Protein AF-A0A1I0JUD6-F1 (afdb_monomer_lite)

Structure (mmCIF, N/CA/C/O backbone):
data_AF-A0A1I0JUD6-F1
#
_entry.id   AF-A0A1I0JUD6-F1
#
loop_
_atom_site.group_PDB
_atom_site.id
_atom_site.type_symbol
_atom_site.label_atom_id
_atom_site.label_alt_id
_atom_site.label_comp_id
_atom_site.label_asym_id
_atom_site.label_entity_id
_atom_site.label_seq_id
_atom_site.pdbx_PDB_ins_code
_atom_site.Cartn_x
_atom_site.Cartn_y
_atom_site.Cartn_z
_atom_site.occupancy
_atom_site.B_iso_or_equiv
_atom_site.auth_seq_id
_atom_site.auth_comp_id
_atom_site.auth_asym_id
_atom_site.auth_atom_id
_atom_site.pdbx_PDB_model_num
ATOM 1 N N . ASP A 1 1 ? -0.664 3.825 -7.963 1.00 83.50 1 ASP A N 1
ATOM 2 C CA . ASP A 1 1 ? 0.129 3.085 -6.961 1.00 83.50 1 ASP A CA 1
ATOM 3 C C . ASP A 1 1 ? 0.078 3.695 -5.573 1.00 83.50 1 ASP A C 1
ATOM 5 O O . ASP A 1 1 ? -0.614 3.123 -4.745 1.00 83.50 1 ASP A O 1
ATOM 9 N N . ALA A 1 2 ? 0.671 4.866 -5.311 1.00 85.81 2 ALA A N 1
ATOM 10 C CA . ALA A 1 2 ? 0.564 5.499 -3.985 1.00 85.81 2 ALA A CA 1
ATOM 11 C C . ALA A 1 2 ? -0.894 5.678 -3.515 1.00 85.81 2 ALA A C 1
ATOM 13 O O . ALA A 1 2 ? -1.232 5.316 -2.394 1.00 85.81 2 ALA A O 1
ATOM 14 N N . LYS A 1 3 ? -1.771 6.152 -4.415 1.00 85.88 3 LYS A N 1
ATOM 15 C CA . LYS A 1 3 ? -3.199 6.340 -4.129 1.00 85.88 3 LYS A CA 1
ATOM 16 C C . LYS A 1 3 ?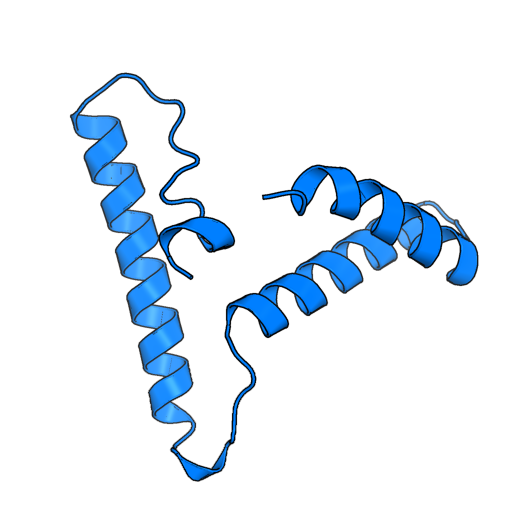 -3.903 5.044 -3.716 1.00 85.88 3 LYS A C 1
ATOM 18 O O . LYS A 1 3 ? -4.332 4.931 -2.582 1.00 85.88 3 LYS A O 1
ATOM 23 N N . GLN A 1 4 ? -3.965 4.090 -4.641 1.00 83.88 4 GLN A N 1
ATOM 24 C CA . GLN A 1 4 ? -4.835 2.912 -4.557 1.00 83.88 4 GLN A CA 1
ATOM 25 C C . GLN A 1 4 ? -4.212 1.715 -3.824 1.00 83.88 4 GLN A C 1
ATOM 27 O O . GLN A 1 4 ? -4.934 0.876 -3.312 1.00 83.88 4 GLN A O 1
ATOM 32 N N . VAL A 1 5 ? -2.880 1.593 -3.815 1.00 89.19 5 VAL A N 1
ATOM 33 C CA . VAL A 1 5 ? -2.187 0.405 -3.276 1.00 89.19 5 VAL A CA 1
ATOM 34 C C . VAL A 1 5 ? -1.589 0.685 -1.903 1.00 89.19 5 VAL A C 1
ATOM 36 O O . VAL A 1 5 ? -1.629 -0.171 -1.031 1.00 89.19 5 VAL A O 1
ATOM 39 N N . LEU A 1 6 ? -1.038 1.885 -1.697 1.00 92.19 6 LEU A N 1
ATOM 40 C CA . LEU A 1 6 ? -0.432 2.278 -0.418 1.00 92.19 6 LEU A CA 1
ATOM 41 C C . LEU A 1 6 ? -1.408 3.030 0.501 1.00 92.19 6 LEU A C 1
ATOM 43 O O . LEU A 1 6 ? -1.008 3.506 1.557 1.00 92.19 6 LEU A O 1
ATOM 47 N N . GLY A 1 7 ? -2.678 3.144 0.105 1.00 90.75 7 GLY A N 1
ATOM 48 C CA . GLY A 1 7 ? -3.741 3.665 0.958 1.00 90.75 7 GLY A CA 1
ATOM 49 C C . GLY A 1 7 ? -3.735 5.181 1.151 1.00 90.75 7 GLY A C 1
ATOM 50 O O . GLY A 1 7 ? -4.193 5.663 2.185 1.00 90.75 7 GLY A O 1
ATOM 51 N N . MET A 1 8 ? -3.248 5.972 0.187 1.00 93.94 8 MET A N 1
ATOM 52 C CA . MET A 1 8 ? -3.321 7.443 0.290 1.00 93.94 8 MET A CA 1
ATOM 53 C C . MET A 1 8 ? -4.768 7.952 0.395 1.00 93.94 8 MET A C 1
ATOM 55 O O . MET A 1 8 ? -5.002 9.018 0.957 1.00 93.94 8 MET A O 1
ATOM 59 N N . ASP A 1 9 ? -5.725 7.216 -0.173 1.00 92.19 9 ASP A N 1
ATOM 60 C CA . ASP A 1 9 ? -7.158 7.519 -0.119 1.00 92.19 9 ASP A CA 1
ATOM 61 C C . ASP A 1 9 ? -7.902 6.838 1.039 1.00 92.19 9 ASP A C 1
ATOM 63 O O . ASP A 1 9 ? -9.093 7.076 1.204 1.00 92.19 9 ASP A O 1
ATOM 67 N N . GLN A 1 10 ? -7.199 6.076 1.879 1.00 92.00 10 GLN A N 1
ATOM 68 C CA . GLN A 1 10 ? -7.757 5.348 3.026 1.00 92.00 10 GLN A CA 1
ATOM 69 C C . GLN A 1 10 ? -7.575 6.107 4.351 1.00 92.00 10 GLN A C 1
ATOM 71 O O . GLN A 1 10 ? -7.566 5.521 5.431 1.00 92.00 10 GLN A O 1
ATOM 76 N N . PHE A 1 11 ? -7.368 7.426 4.295 1.00 94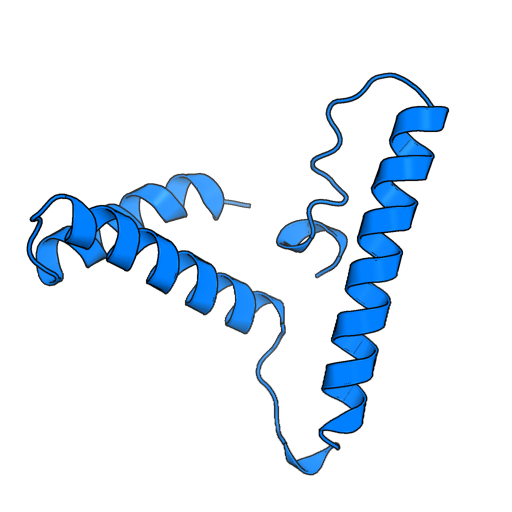.75 11 PHE A N 1
ATOM 77 C CA . PHE A 1 11 ? -7.290 8.233 5.507 1.00 94.75 11 PHE A CA 1
ATOM 78 C C . PHE A 1 11 ? -8.694 8.523 6.047 1.00 94.75 11 PHE A C 1
ATOM 80 O O . PHE A 1 11 ? -9.421 9.347 5.496 1.00 94.75 11 PHE A O 1
ATOM 87 N N . GLU A 1 12 ? -9.044 7.892 7.165 1.00 94.38 12 GLU A N 1
ATOM 88 C CA . GLU A 1 12 ? -10.345 8.068 7.831 1.00 94.38 12 GLU A CA 1
ATOM 89 C C . GLU A 1 12 ? -10.303 9.062 9.010 1.00 94.38 12 GLU A C 1
ATOM 91 O O . GLU A 1 12 ? -11.317 9.339 9.659 1.00 94.38 12 GLU A O 1
ATOM 96 N N . GLY A 1 13 ? -9.129 9.629 9.306 1.00 93.94 13 GLY A N 1
ATOM 97 C CA . GLY A 1 13 ? -8.982 10.651 10.339 1.00 93.94 13 GLY A CA 1
ATOM 98 C C . GLY A 1 13 ? -9.630 11.986 9.948 1.00 93.94 13 GLY A C 1
ATOM 99 O O . GLY A 1 13 ? -9.923 12.260 8.788 1.00 93.94 13 GLY A O 1
ATOM 100 N N . ARG A 1 14 ? -9.850 12.867 10.933 1.00 95.00 14 ARG A N 1
ATOM 101 C CA . ARG A 1 14 ? -10.504 14.181 10.725 1.00 95.00 14 ARG A CA 1
ATOM 102 C C . ARG A 1 14 ? -9.641 15.376 11.118 1.00 95.00 14 ARG A C 1
ATOM 104 O O . ARG A 1 14 ? -10.150 16.474 11.320 1.00 95.00 14 ARG A O 1
ATOM 111 N N . THR A 1 15 ? -8.337 15.169 11.263 1.00 97.69 15 THR A N 1
ATOM 112 C CA . THR A 1 15 ? -7.400 16.231 11.635 1.00 97.69 15 THR A CA 1
ATOM 113 C C . THR A 1 15 ? -6.426 16.497 10.503 1.00 97.69 15 THR A C 1
ATOM 115 O O . THR A 1 15 ? -5.916 15.576 9.864 1.00 97.69 15 THR A O 1
ATOM 118 N N . TRP A 1 16 ? -6.130 17.776 10.283 1.00 96.69 16 TRP A N 1
ATOM 119 C CA . TRP A 1 16 ? -5.140 18.196 9.296 1.00 96.69 16 TRP A CA 1
ATOM 120 C C . TRP A 1 16 ? -3.754 17.610 9.592 1.00 96.69 16 TRP A C 1
ATOM 122 O O . TRP A 1 16 ? -3.085 17.094 8.699 1.00 96.69 16 TRP A O 1
ATOM 132 N N . THR A 1 17 ? -3.339 17.619 10.861 1.00 98.06 17 THR A N 1
ATOM 133 C CA . THR A 1 17 ? -2.066 17.025 11.291 1.00 98.06 17 THR A CA 1
ATOM 134 C C . THR A 1 17 ? -2.027 15.519 11.037 1.00 98.06 17 THR A C 1
ATOM 136 O O . THR A 1 17 ? -1.028 15.018 10.527 1.00 98.06 17 THR A O 1
ATOM 139 N N . GLY A 1 18 ? -3.119 14.803 11.335 1.00 97.69 18 GLY A N 1
ATOM 140 C CA . GLY A 1 18 ? -3.220 13.369 11.065 1.00 97.69 18 GLY A CA 1
ATOM 141 C C . GLY A 1 18 ? -3.111 13.060 9.573 1.00 97.69 18 GLY A C 1
ATOM 142 O O . GLY A 1 18 ? -2.375 12.155 9.191 1.00 97.69 18 GLY A O 1
ATOM 143 N N . TRP A 1 19 ? -3.762 13.866 8.730 1.00 97.19 19 TRP A N 1
ATOM 144 C CA . TRP A 1 19 ? -3.691 13.715 7.277 1.00 97.19 19 TRP A CA 1
ATOM 145 C C . TRP A 1 19 ? -2.264 13.917 6.752 1.00 97.19 19 TRP A C 1
ATOM 147 O O . TRP A 1 19 ? -1.774 13.102 5.973 1.00 97.19 19 TRP A O 1
ATOM 157 N N . ASN A 1 20 ? -1.560 14.953 7.225 1.00 97.69 20 ASN A N 1
ATOM 158 C CA . ASN A 1 20 ? -0.170 15.198 6.825 1.00 97.69 20 ASN A CA 1
ATOM 159 C C . ASN A 1 20 ? 0.756 14.053 7.242 1.00 97.69 20 ASN A C 1
ATOM 161 O O . ASN A 1 20 ? 1.618 13.653 6.460 1.00 97.69 20 ASN A O 1
ATOM 165 N N . HIS A 1 21 ? 0.579 13.510 8.450 1.00 97.56 21 HIS A N 1
ATOM 166 C CA . HIS A 1 21 ? 1.364 12.366 8.906 1.00 97.56 21 HIS A CA 1
ATOM 167 C C . HIS A 1 21 ? 1.121 11.135 8.025 1.00 97.56 21 HIS A C 1
ATOM 169 O O . HIS A 1 21 ? 2.080 10.543 7.530 1.00 97.56 21 HIS A O 1
ATOM 175 N N . HIS A 1 22 ? -0.148 10.812 7.755 1.00 97.69 22 HIS A N 1
ATOM 176 C CA . HIS A 1 22 ? -0.537 9.705 6.880 1.00 97.69 22 HIS A CA 1
ATOM 177 C C . HIS A 1 22 ? 0.090 9.829 5.491 1.00 97.69 22 HIS A C 1
ATOM 179 O O . HIS A 1 22 ? 0.805 8.934 5.042 1.00 97.69 22 HIS A O 1
ATOM 185 N N . VAL A 1 23 ? -0.106 10.973 4.830 1.00 97.19 23 VAL A N 1
ATOM 186 C CA . VAL A 1 23 ? 0.434 11.212 3.485 1.00 97.19 23 VAL A CA 1
ATOM 187 C C . VAL A 1 23 ? 1.962 11.174 3.475 1.00 97.19 23 VAL A C 1
ATOM 189 O O . VAL A 1 23 ? 2.542 10.618 2.544 1.00 97.19 23 VAL A O 1
ATOM 192 N N . SER A 1 24 ? 2.628 11.699 4.506 1.00 97.88 24 SER A N 1
ATOM 193 C CA . SER A 1 24 ? 4.094 11.657 4.597 1.00 97.88 24 SER A CA 1
ATOM 194 C C . SER A 1 24 ? 4.621 10.223 4.648 1.00 97.88 24 SER A C 1
ATOM 196 O O . SER A 1 24 ? 5.555 9.890 3.920 1.00 97.88 24 SER A O 1
ATOM 198 N N . VAL A 1 25 ? 3.998 9.355 5.455 1.00 97.88 25 VAL A N 1
ATOM 199 C CA . VAL A 1 25 ? 4.371 7.934 5.536 1.00 97.88 25 VAL A CA 1
ATOM 200 C C . VAL A 1 25 ? 4.112 7.231 4.202 1.00 97.88 25 VAL A C 1
ATOM 202 O O . VAL A 1 25 ? 5.009 6.564 3.690 1.00 97.88 25 VAL A O 1
ATOM 205 N N . VAL A 1 26 ? 2.945 7.445 3.582 1.00 97.38 26 VAL A N 1
ATOM 206 C CA . VAL A 1 26 ? 2.610 6.861 2.270 1.00 97.38 26 VAL A CA 1
ATOM 207 C C . VAL A 1 26 ? 3.627 7.264 1.195 1.00 97.38 26 VAL A C 1
ATOM 209 O O . VAL A 1 26 ? 4.087 6.416 0.427 1.00 97.38 26 VAL A O 1
ATOM 212 N N . LEU A 1 27 ? 4.014 8.542 1.142 1.00 97.31 27 LEU A N 1
ATOM 213 C CA . LEU A 1 27 ? 5.000 9.035 0.178 1.00 97.31 27 LEU A CA 1
ATOM 214 C C . LEU A 1 27 ? 6.406 8.492 0.451 1.00 97.31 27 LEU A C 1
ATOM 216 O O . LEU A 1 27 ? 7.117 8.174 -0.501 1.00 97.31 27 LEU A O 1
ATOM 220 N N . MET A 1 28 ? 6.795 8.342 1.720 1.00 98.25 28 MET A N 1
ATOM 221 C CA . MET A 1 28 ? 8.071 7.731 2.101 1.00 98.25 28 MET A CA 1
ATOM 222 C C . MET A 1 28 ? 8.136 6.254 1.690 1.00 98.25 28 MET A C 1
ATOM 224 O O . MET A 1 28 ? 9.131 5.806 1.126 1.00 98.25 28 MET A O 1
ATOM 228 N N . THR A 1 29 ? 7.063 5.490 1.904 1.00 97.25 29 THR A N 1
ATOM 229 C CA . THR A 1 29 ? 6.985 4.100 1.436 1.00 97.25 29 THR A CA 1
ATOM 230 C C . THR A 1 29 ? 7.022 4.025 -0.090 1.00 97.25 29 THR A C 1
ATOM 232 O O . THR A 1 29 ? 7.737 3.194 -0.651 1.00 97.25 29 THR A O 1
ATOM 235 N N . TYR A 1 30 ? 6.293 4.909 -0.778 1.00 95.75 30 TYR A N 1
ATOM 236 C CA . TYR A 1 30 ? 6.301 4.960 -2.238 1.00 95.75 30 TYR A CA 1
ATOM 237 C C . TYR A 1 30 ? 7.696 5.266 -2.794 1.00 95.75 30 TYR A C 1
ATOM 239 O O . TYR A 1 30 ? 8.144 4.589 -3.720 1.00 95.75 30 TYR A O 1
ATOM 247 N N . SER A 1 31 ? 8.401 6.251 -2.228 1.00 96.81 31 SER A N 1
ATOM 248 C CA . SER A 1 31 ? 9.740 6.629 -2.690 1.00 96.81 31 SER A CA 1
ATOM 249 C C . SER A 1 31 ? 10.751 5.506 -2.479 1.00 96.81 31 SER A C 1
ATOM 251 O O . SER A 1 31 ? 11.518 5.215 -3.397 1.00 96.81 31 SER A O 1
ATOM 253 N N . PHE A 1 32 ? 10.704 4.820 -1.334 1.00 97.00 32 PHE A N 1
ATOM 254 C CA . PHE A 1 32 ? 11.522 3.638 -1.077 1.00 97.00 32 PHE A CA 1
ATOM 255 C C . PHE A 1 32 ? 11.289 2.557 -2.143 1.00 97.00 32 PHE A C 1
ATOM 257 O O . PHE A 1 32 ? 12.222 2.161 -2.837 1.00 97.00 32 PHE A O 1
ATOM 264 N N . LEU A 1 33 ? 10.034 2.150 -2.359 1.00 94.06 33 LEU A N 1
ATOM 265 C CA . LEU A 1 33 ? 9.692 1.107 -3.332 1.00 94.06 33 LEU A CA 1
ATOM 266 C C . LEU A 1 33 ? 10.101 1.470 -4.765 1.00 94.06 33 LEU A C 1
ATOM 268 O O . LEU A 1 33 ? 10.586 0.616 -5.505 1.00 94.06 33 LEU A O 1
ATOM 272 N N . MET A 1 34 ? 9.902 2.722 -5.180 1.00 92.69 34 MET A N 1
ATOM 273 C CA . MET A 1 34 ? 10.305 3.161 -6.518 1.00 92.69 34 MET A CA 1
ATOM 274 C C . MET A 1 34 ? 11.827 3.225 -6.666 1.00 92.69 34 MET A C 1
ATOM 276 O O . MET A 1 34 ? 12.336 2.906 -7.739 1.00 92.69 34 MET A O 1
ATOM 280 N N . THR A 1 35 ? 12.550 3.568 -5.597 1.00 95.62 35 THR A N 1
ATOM 281 C CA . THR A 1 35 ? 14.021 3.559 -5.577 1.00 95.62 35 THR A CA 1
ATOM 282 C C . THR A 1 35 ? 14.554 2.139 -5.731 1.00 95.62 35 THR A C 1
ATOM 284 O O . THR A 1 35 ? 15.372 1.889 -6.614 1.00 95.62 35 THR A O 1
ATOM 287 N N . GLU A 1 36 ? 14.018 1.186 -4.966 1.00 95.06 36 GLU A N 1
ATOM 288 C CA . GLU A 1 36 ? 14.385 -0.230 -5.078 1.00 95.06 36 GLU A CA 1
ATOM 289 C C . GLU A 1 36 ? 14.099 -0.778 -6.480 1.00 95.06 36 GLU A C 1
ATOM 291 O O . GLU A 1 36 ? 14.928 -1.457 -7.082 1.00 95.06 36 GLU A O 1
ATOM 296 N N . ARG A 1 37 ? 12.945 -0.432 -7.063 1.00 92.94 37 ARG A N 1
ATOM 297 C CA . ARG A 1 37 ? 12.605 -0.846 -8.432 1.00 92.94 37 ARG A CA 1
ATOM 298 C C . ARG A 1 37 ? 13.514 -0.217 -9.483 1.00 92.94 37 ARG A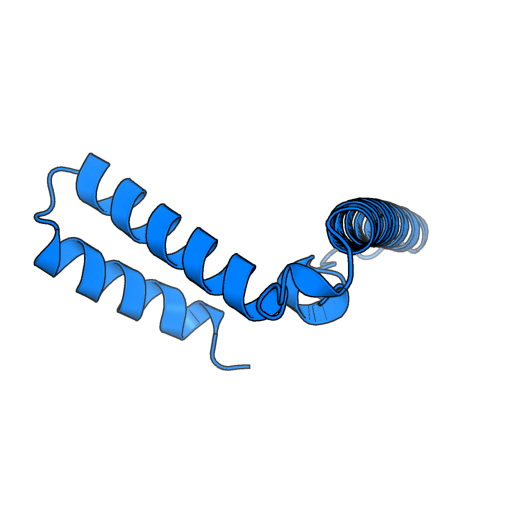 C 1
ATOM 300 O O . ARG A 1 37 ? 13.831 -0.882 -10.466 1.00 92.94 37 ARG A O 1
ATOM 307 N N . ALA A 1 38 ? 13.937 1.031 -9.293 1.00 92.25 38 ALA A N 1
ATOM 308 C CA . ALA A 1 38 ? 14.897 1.683 -10.177 1.00 92.25 38 ALA A CA 1
ATOM 309 C C . ALA A 1 38 ? 16.287 1.028 -10.085 1.00 92.25 38 ALA A C 1
ATOM 311 O O . ALA A 1 38 ? 16.947 0.857 -11.111 1.00 92.25 38 ALA A O 1
ATOM 312 N N . ALA A 1 39 ? 16.699 0.595 -8.889 1.00 94.88 39 ALA A N 1
ATOM 313 C CA . ALA A 1 39 ? 17.976 -0.079 -8.657 1.00 94.88 39 ALA A CA 1
ATOM 314 C C . ALA A 1 39 ? 18.093 -1.439 -9.375 1.00 94.88 39 ALA A C 1
ATOM 316 O O . ALA A 1 39 ? 19.196 -1.844 -9.734 1.00 94.88 39 ALA A O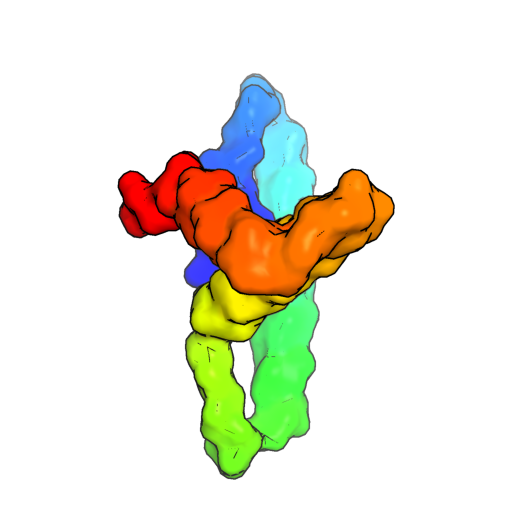 1
ATOM 317 N N . GLN A 1 40 ? 16.973 -2.113 -9.664 1.00 91.88 40 GLN A N 1
ATOM 318 C CA . GLN A 1 40 ? 16.948 -3.366 -10.441 1.00 91.88 40 GLN A CA 1
ATOM 319 C C . GLN A 1 40 ? 17.327 -3.173 -11.926 1.00 91.88 40 GLN A C 1
ATOM 321 O O . GLN A 1 40 ? 17.597 -4.143 -12.634 1.00 91.88 40 GLN A O 1
ATOM 326 N N . GLY A 1 41 ? 17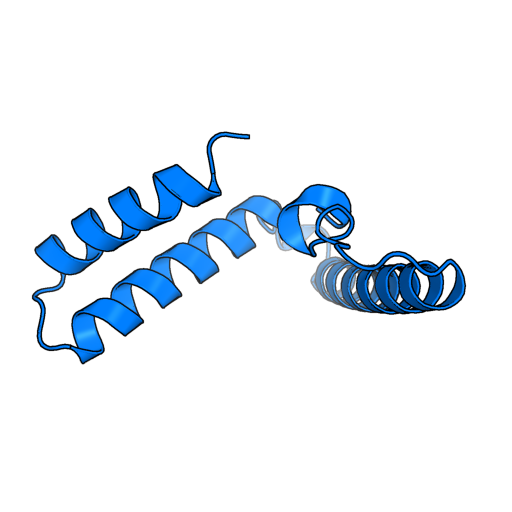.372 -1.927 -12.412 1.00 87.44 41 GLY A N 1
ATOM 327 C CA . GLY A 1 41 ? 17.759 -1.586 -13.779 1.00 87.44 41 GLY A CA 1
ATOM 328 C C . GLY A 1 41 ? 16.671 -1.850 -14.830 1.00 87.44 41 GLY A C 1
ATOM 329 O O . GLY A 1 41 ? 15.771 -2.675 -14.668 1.00 87.44 41 GLY A O 1
ATOM 330 N N . ALA A 1 42 ? 16.762 -1.152 -15.968 1.00 77.69 42 ALA A N 1
ATOM 331 C CA . ALA A 1 42 ? 15.745 -1.193 -17.028 1.00 77.69 42 ALA A CA 1
ATOM 332 C C . ALA A 1 42 ? 15.555 -2.587 -17.668 1.00 77.69 42 ALA A C 1
ATOM 334 O O . ALA A 1 42 ? 14.498 -2.879 -18.228 1.00 77.69 42 ALA A O 1
ATOM 335 N N . ALA A 1 43 ? 16.560 -3.464 -17.570 1.00 85.31 43 ALA A N 1
ATOM 336 C CA . ALA A 1 43 ? 16.510 -4.820 -18.112 1.00 85.31 43 ALA A CA 1
ATOM 337 C C . ALA A 1 43 ? 15.625 -5.778 -17.293 1.00 85.31 43 ALA A C 1
ATOM 339 O O . ALA A 1 43 ? 15.151 -6.768 -17.847 1.00 85.31 43 ALA A O 1
ATOM 340 N N . ALA A 1 44 ? 15.357 -5.481 -16.014 1.00 85.56 44 ALA A N 1
ATOM 341 C CA . ALA A 1 44 ? 14.612 -6.369 -15.120 1.00 85.56 44 ALA A CA 1
ATOM 342 C C . ALA A 1 44 ? 13.135 -6.560 -15.513 1.00 85.56 44 ALA A C 1
ATOM 344 O O . ALA A 1 44 ? 12.502 -7.491 -15.024 1.00 85.56 44 ALA A O 1
ATOM 345 N N . ARG A 1 45 ? 12.581 -5.697 -16.387 1.00 87.19 45 ARG A N 1
ATOM 346 C CA . ARG A 1 45 ? 11.185 -5.752 -16.880 1.00 87.19 45 ARG A CA 1
ATOM 347 C C . ARG A 1 45 ? 10.178 -6.080 -15.771 1.00 87.19 45 ARG A C 1
ATOM 349 O O . ARG A 1 45 ? 9.338 -6.966 -15.908 1.00 87.19 45 ARG A O 1
ATOM 356 N N . LEU A 1 46 ? 10.285 -5.364 -14.654 1.00 90.69 46 LEU A N 1
ATOM 357 C CA . LEU A 1 46 ? 9.441 -5.613 -13.494 1.00 90.69 46 LEU A CA 1
ATOM 358 C C . LEU A 1 46 ? 7.965 -5.331 -13.834 1.00 90.69 46 LEU A C 1
ATOM 360 O O . LEU A 1 46 ? 7.671 -4.260 -14.376 1.00 90.69 46 LEU A O 1
ATOM 364 N N . PRO A 1 47 ? 7.023 -6.216 -13.461 1.00 91.94 47 PRO A N 1
ATOM 365 C CA . PRO A 1 47 ? 5.595 -5.969 -13.652 1.00 91.94 47 PRO A CA 1
ATOM 366 C C . PRO A 1 47 ? 5.144 -4.739 -12.850 1.00 91.94 47 PRO A C 1
ATOM 368 O O . PRO A 1 47 ? 5.787 -4.423 -11.840 1.00 91.94 47 PRO A O 1
ATOM 371 N N . PRO A 1 48 ? 4.059 -4.044 -13.243 1.00 89.94 48 PRO A N 1
ATOM 372 C CA . PRO A 1 48 ? 3.524 -2.897 -12.507 1.00 89.94 48 PRO A CA 1
ATOM 373 C C . PRO A 1 48 ? 3.392 -3.188 -11.009 1.00 89.94 48 PRO A C 1
ATOM 375 O O . PRO A 1 48 ? 3.023 -4.296 -10.619 1.00 89.94 48 PRO A O 1
ATOM 378 N N . PHE A 1 49 ? 3.689 -2.211 -10.148 1.00 89.00 49 PHE A N 1
ATOM 379 C CA . PHE A 1 49 ? 3.642 -2.440 -8.700 1.00 89.00 49 PHE A CA 1
ATOM 380 C C . PHE A 1 49 ? 2.240 -2.849 -8.228 1.00 89.00 49 PHE A C 1
ATOM 382 O O . PHE A 1 49 ? 2.122 -3.744 -7.397 1.00 89.00 49 PHE A O 1
ATOM 389 N N . SER A 1 50 ? 1.183 -2.300 -8.829 1.00 87.00 50 SER A N 1
ATOM 390 C CA . SER A 1 50 ? -0.195 -2.749 -8.605 1.00 87.00 50 SER A CA 1
ATOM 391 C C . SER A 1 50 ? -0.409 -4.243 -8.883 1.00 87.00 50 SER A C 1
ATOM 393 O O . SER A 1 50 ? -1.119 -4.906 -8.132 1.00 87.00 50 SER A O 1
ATOM 395 N N . GLN A 1 51 ? 0.233 -4.804 -9.911 1.00 90.31 51 GLN A N 1
ATOM 396 C CA . GLN A 1 51 ? 0.162 -6.235 -10.207 1.00 90.31 51 GLN A CA 1
ATOM 397 C C . GLN A 1 51 ? 0.895 -7.057 -9.142 1.00 90.31 51 GLN A C 1
ATOM 399 O O . GLN A 1 51 ? 0.357 -8.053 -8.667 1.00 90.31 51 GLN A O 1
ATOM 404 N N . VAL A 1 52 ? 2.091 -6.621 -8.730 1.00 91.31 52 VAL A N 1
ATOM 405 C CA . VAL A 1 52 ? 2.853 -7.281 -7.654 1.00 91.31 52 VAL A CA 1
ATOM 406 C C . VAL A 1 52 ? 2.059 -7.278 -6.351 1.00 91.31 52 VAL A C 1
ATOM 408 O O . VAL A 1 52 ? 1.951 -8.312 -5.701 1.00 91.31 52 VAL A O 1
ATOM 411 N N . ALA A 1 53 ? 1.463 -6.141 -5.994 1.00 89.25 53 ALA A N 1
ATOM 412 C CA . ALA A 1 53 ? 0.645 -6.016 -4.798 1.00 89.25 53 ALA A CA 1
ATOM 413 C C . ALA A 1 53 ? -0.580 -6.937 -4.845 1.00 89.25 53 ALA A C 1
ATOM 415 O O . ALA A 1 53 ? -0.842 -7.628 -3.870 1.00 89.25 53 ALA A O 1
ATOM 416 N N . ARG A 1 54 ? -1.286 -7.023 -5.983 1.00 86.75 54 ARG A N 1
ATOM 417 C CA . ARG A 1 54 ? -2.422 -7.951 -6.143 1.00 86.75 54 ARG A CA 1
ATOM 418 C C . ARG A 1 54 ? -2.007 -9.408 -5.965 1.00 86.75 54 ARG A C 1
ATOM 420 O O . ARG A 1 54 ? -2.698 -10.135 -5.263 1.00 86.75 54 ARG A O 1
ATOM 427 N N . ILE A 1 55 ? -0.884 -9.816 -6.558 1.00 91.31 55 ILE A N 1
ATOM 428 C CA . ILE A 1 55 ? -0.352 -11.177 -6.396 1.00 91.31 55 ILE A CA 1
ATOM 429 C C . ILE A 1 55 ? -0.002 -11.433 -4.928 1.00 91.31 55 ILE A C 1
ATOM 431 O O . ILE A 1 55 ? -0.420 -12.441 -4.372 1.00 91.31 55 ILE A O 1
ATOM 435 N N . ALA A 1 56 ? 0.713 -10.509 -4.283 1.00 90.31 56 ALA A N 1
ATOM 436 C CA . ALA A 1 56 ? 1.101 -10.650 -2.884 1.00 90.31 56 ALA A CA 1
ATOM 437 C C . ALA A 1 56 ? -0.116 -10.734 -1.949 1.00 90.31 56 ALA A C 1
ATOM 439 O O . ALA A 1 56 ? -0.154 -11.589 -1.071 1.00 90.31 56 ALA A O 1
ATOM 440 N N . ILE A 1 57 ? -1.124 -9.884 -2.163 1.00 88.56 57 ILE A N 1
ATOM 441 C CA . ILE A 1 57 ? -2.369 -9.875 -1.388 1.00 88.56 57 ILE A CA 1
ATOM 442 C C . ILE A 1 57 ? -3.161 -11.173 -1.612 1.00 88.56 57 ILE A C 1
ATOM 444 O O . ILE A 1 57 ? -3.649 -11.750 -0.645 1.00 88.56 57 ILE A O 1
ATOM 448 N N . HIS A 1 58 ? -3.256 -11.657 -2.855 1.00 90.00 58 HIS A N 1
ATOM 449 C CA . HIS A 1 58 ? -3.882 -12.943 -3.173 1.00 90.00 58 HIS A CA 1
ATOM 450 C C . HIS A 1 58 ? -3.188 -14.105 -2.469 1.00 90.00 58 HIS A C 1
ATOM 452 O O . HIS A 1 58 ? -3.834 -14.860 -1.750 1.00 90.00 58 HIS A O 1
ATOM 458 N N . GLU A 1 59 ? -1.869 -14.215 -2.611 1.00 93.62 59 GLU A N 1
ATOM 459 C CA . GLU A 1 59 ? -1.092 -15.269 -1.958 1.00 93.62 59 GLU A CA 1
ATOM 460 C C . GLU A 1 59 ? -1.198 -15.206 -0.433 1.00 93.62 59 GLU A C 1
ATOM 462 O O . GLU A 1 59 ? -1.307 -16.241 0.222 1.00 93.62 59 GLU A O 1
ATOM 467 N N . MET A 1 60 ? -1.209 -14.003 0.143 1.00 92.50 60 MET A N 1
ATOM 468 C CA . MET A 1 60 ? -1.407 -13.823 1.578 1.00 92.50 60 MET A CA 1
ATOM 469 C C . MET A 1 60 ? -2.796 -14.306 2.011 1.00 92.50 60 MET A C 1
ATOM 471 O O . MET A 1 60 ? -2.890 -15.077 2.960 1.00 92.50 60 MET A O 1
ATOM 475 N N . ALA A 1 61 ? -3.855 -13.923 1.290 1.00 91.38 61 ALA A N 1
ATOM 476 C CA . ALA A 1 61 ? -5.220 -14.358 1.582 1.00 91.38 61 ALA A CA 1
ATOM 477 C C . ALA A 1 61 ? -5.377 -15.884 1.479 1.00 91.38 61 ALA A C 1
ATOM 479 O O . ALA A 1 61 ? -5.967 -16.496 2.367 1.00 91.38 61 ALA A O 1
ATOM 480 N N . VAL A 1 62 ? -4.802 -16.509 0.445 1.00 93.44 62 VAL A N 1
ATOM 481 C CA . VAL A 1 62 ? -4.806 -17.972 0.292 1.00 93.44 62 VAL A CA 1
ATOM 482 C C . VAL A 1 62 ? -4.117 -18.641 1.478 1.00 93.44 62 VAL A C 1
ATOM 484 O O . VAL A 1 62 ? -4.708 -19.520 2.100 1.00 93.44 62 VAL A O 1
ATOM 487 N N . ARG A 1 63 ? -2.914 -18.185 1.849 1.00 94.62 63 ARG A N 1
ATOM 488 C CA . ARG A 1 63 ? -2.161 -18.752 2.980 1.00 94.62 63 ARG A CA 1
ATOM 489 C C . ARG A 1 63 ? -2.909 -18.619 4.302 1.00 94.62 63 ARG A C 1
ATOM 491 O O . ARG A 1 63 ? -2.967 -19.581 5.056 1.00 94.62 63 ARG A O 1
ATOM 498 N N . THR A 1 64 ? -3.532 -17.470 4.565 1.00 93.06 64 THR A N 1
ATOM 499 C CA . THR A 1 64 ? -4.337 -17.263 5.779 1.00 93.06 64 THR A CA 1
ATOM 500 C C . THR A 1 64 ? -5.521 -18.230 5.864 1.00 93.06 64 THR A C 1
ATOM 502 O O . THR A 1 64 ? -5.882 -18.665 6.955 1.00 93.06 64 THR A O 1
ATOM 505 N N . VAL A 1 65 ? -6.133 -18.590 4.733 1.00 92.50 65 VAL A N 1
ATOM 506 C CA . VAL A 1 65 ? -7.239 -19.559 4.698 1.00 92.50 65 VAL A CA 1
ATOM 507 C C . VAL A 1 65 ? -6.722 -20.999 4.822 1.00 92.50 65 VAL A C 1
ATOM 509 O O . VAL A 1 65 ? -7.307 -21.794 5.557 1.00 92.50 65 VAL A O 1
ATOM 512 N N . GLU A 1 66 ? -5.596 -21.330 4.183 1.00 94.38 66 GLU A N 1
ATOM 513 C CA . GLU A 1 66 ? -4.918 -22.630 4.335 1.00 94.38 66 GLU A CA 1
ATOM 514 C C . GLU A 1 66 ? -4.491 -22.890 5.793 1.00 94.38 66 GLU A C 1
ATOM 516 O O . GLU A 1 66 ? -4.641 -24.006 6.291 1.00 94.38 66 GLU A O 1
ATOM 521 N N . GLU A 1 67 ? -4.033 -21.861 6.515 1.00 94.62 67 GLU A N 1
ATOM 522 C CA . GLU A 1 67 ? -3.689 -21.938 7.946 1.00 94.62 67 GLU A CA 1
ATOM 523 C C . GLU A 1 67 ? -4.874 -22.362 8.831 1.00 94.62 67 GLU A C 1
ATOM 525 O O . GLU A 1 67 ? -4.674 -22.902 9.919 1.00 94.62 67 GLU A O 1
ATOM 530 N N . GLN A 1 68 ? -6.110 -22.187 8.356 1.00 93.69 68 GLN A N 1
ATOM 531 C CA . GLN A 1 68 ? -7.322 -22.657 9.033 1.00 93.69 68 GLN A CA 1
ATOM 532 C C . GLN A 1 68 ? -7.689 -24.112 8.685 1.00 93.69 68 GLN A C 1
ATOM 534 O O . GLN A 1 68 ? -8.746 -24.595 9.092 1.00 93.69 68 GLN A O 1
ATOM 539 N N . GLY A 1 69 ? -6.830 -24.831 7.954 1.00 92.88 69 GLY A N 1
ATOM 540 C CA . GLY A 1 69 ? -7.035 -26.228 7.559 1.00 92.88 69 GLY A CA 1
ATOM 541 C C . GLY A 1 69 ? -7.905 -26.410 6.313 1.00 92.88 69 GLY A C 1
ATOM 542 O O . GLY A 1 69 ? -8.365 -27.520 6.046 1.00 92.88 69 GLY A O 1
ATOM 543 N N . VAL A 1 70 ? -8.149 -25.336 5.560 1.00 94.56 70 VAL A N 1
ATOM 544 C CA . VAL A 1 70 ? -8.901 -25.369 4.300 1.00 94.56 70 VAL A CA 1
ATOM 545 C C . VAL A 1 70 ? -7.985 -25.838 3.167 1.00 94.56 70 VAL A C 1
ATOM 547 O O . VAL A 1 70 ? -6.822 -25.446 3.096 1.00 94.56 70 VAL A O 1
ATOM 550 N N . ASP A 1 71 ? -8.498 -26.681 2.267 1.00 95.81 71 ASP A N 1
ATOM 551 C CA . ASP A 1 71 ? -7.736 -27.141 1.105 1.00 95.81 71 ASP A CA 1
ATOM 552 C C . ASP A 1 71 ? -7.407 -25.983 0.148 1.00 95.81 71 ASP A C 1
ATOM 554 O O . ASP A 1 71 ? -8.170 -25.021 0.037 1.00 95.81 71 ASP A O 1
ATOM 558 N N . ARG A 1 72 ? -6.293 -26.090 -0.586 1.00 92.50 72 ARG A N 1
ATOM 559 C CA . ARG A 1 72 ? -5.806 -25.004 -1.447 1.00 92.50 72 ARG A CA 1
ATOM 560 C C . ARG A 1 72 ? -6.826 -24.543 -2.489 1.00 92.50 72 ARG A C 1
ATOM 562 O O . ARG A 1 72 ? -6.979 -23.345 -2.699 1.00 92.50 72 ARG A O 1
ATOM 569 N N . GLN A 1 73 ? -7.545 -25.467 -3.124 1.00 94.25 73 GLN A N 1
ATOM 570 C CA . GLN A 1 73 ? -8.516 -25.117 -4.161 1.00 94.25 73 GLN A CA 1
ATOM 571 C C . GLN A 1 73 ? -9.693 -24.330 -3.565 1.00 94.25 73 GLN A C 1
ATOM 573 O O . GLN A 1 73 ? -10.178 -23.360 -4.154 1.00 94.25 73 GLN A O 1
ATOM 578 N N . THR A 1 74 ? -10.160 -24.7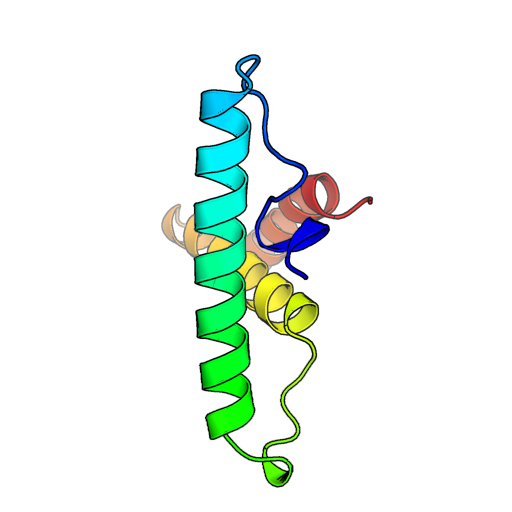20 -2.380 1.00 92.44 74 THR A N 1
ATOM 579 C CA . THR A 1 74 ? -11.179 -23.962 -1.652 1.00 92.44 74 THR A CA 1
ATOM 580 C C . THR A 1 74 ? -10.630 -22.631 -1.147 1.00 92.44 74 THR A C 1
ATOM 582 O O . THR A 1 74 ? -11.329 -21.626 -1.275 1.00 92.44 74 THR A O 1
ATOM 585 N N . ALA A 1 75 ? -9.393 -22.592 -0.648 1.00 92.81 75 ALA A N 1
ATOM 586 C CA . ALA A 1 75 ? -8.729 -21.376 -0.189 1.00 92.81 75 ALA A CA 1
ATOM 587 C C . ALA A 1 75 ? -8.570 -20.343 -1.313 1.00 92.81 75 ALA A C 1
ATOM 589 O O . ALA A 1 75 ? -8.875 -19.175 -1.100 1.00 92.81 75 ALA A O 1
ATOM 590 N N . GLU A 1 76 ? -8.198 -20.771 -2.521 1.00 93.12 76 GLU A N 1
ATOM 591 C CA . GLU A 1 76 ? -8.125 -19.922 -3.718 1.00 93.12 76 GLU A CA 1
ATOM 592 C C . GLU A 1 76 ? -9.486 -19.300 -4.052 1.00 93.12 76 GLU A C 1
ATOM 594 O O . GLU A 1 76 ? -9.591 -18.083 -4.187 1.00 93.12 76 GLU A O 1
ATOM 599 N N . ARG A 1 77 ? -10.568 -20.091 -4.077 1.00 91.50 77 ARG A N 1
ATOM 600 C CA . ARG A 1 77 ? -11.920 -19.540 -4.307 1.00 91.50 77 ARG A CA 1
ATOM 601 C C . ARG A 1 77 ? -12.349 -18.554 -3.221 1.00 91.50 77 ARG A C 1
ATOM 603 O O . ARG A 1 77 ? -13.003 -17.557 -3.523 1.00 91.50 77 ARG A O 1
ATOM 610 N N . VAL A 1 78 ? -12.039 -18.850 -1.957 1.00 89.62 78 VAL A N 1
ATOM 611 C CA . VAL A 1 78 ? -12.369 -17.973 -0.825 1.00 89.62 78 VAL A CA 1
ATOM 612 C C . VAL A 1 78 ? -11.566 -16.677 -0.912 1.00 89.62 78 VAL A C 1
ATOM 614 O O . VAL A 1 78 ? -12.149 -15.607 -0.763 1.00 89.62 78 VAL A O 1
ATOM 617 N N . ALA A 1 79 ? -10.270 -16.750 -1.218 1.00 88.38 79 ALA A N 1
ATOM 618 C CA . ALA A 1 79 ? -9.410 -15.589 -1.416 1.00 88.38 79 ALA A CA 1
ATOM 619 C C . ALA A 1 79 ? -9.894 -14.725 -2.589 1.00 88.38 79 ALA A C 1
ATOM 621 O O . ALA A 1 79 ? -10.023 -13.513 -2.436 1.00 88.38 79 ALA A O 1
ATOM 622 N N . GLU A 1 80 ? -10.253 -15.320 -3.729 1.00 88.19 80 GLU A N 1
ATOM 623 C CA . GLU A 1 80 ? -10.858 -14.586 -4.847 1.00 88.19 80 GLU A CA 1
ATOM 624 C C . GLU A 1 80 ? -12.159 -13.882 -4.438 1.00 88.19 80 GLU A C 1
ATOM 626 O O . GLU A 1 80 ? -12.367 -12.717 -4.782 1.00 88.19 80 GLU A O 1
ATOM 631 N N . ALA A 1 81 ? -13.029 -14.557 -3.681 1.00 87.06 81 ALA A N 1
ATOM 632 C CA . ALA A 1 81 ? -14.274 -13.971 -3.193 1.00 87.06 81 ALA A CA 1
ATOM 633 C C . ALA A 1 81 ? -14.030 -12.825 -2.196 1.00 87.06 81 ALA A C 1
ATOM 635 O O . ALA A 1 81 ? -14.680 -11.784 -2.298 1.00 87.06 81 ALA A O 1
ATOM 636 N N . MET A 1 82 ? -13.075 -12.987 -1.275 1.00 83.50 82 MET A N 1
ATOM 637 C CA . MET A 1 82 ? -12.649 -11.935 -0.347 1.00 83.50 82 MET A CA 1
ATOM 638 C C . MET A 1 82 ? -12.126 -10.722 -1.116 1.00 83.50 82 MET A C 1
ATOM 640 O O . MET A 1 82 ? -12.521 -9.593 -0.839 1.00 83.50 82 MET A O 1
ATOM 644 N N . LEU A 1 83 ? -11.280 -10.953 -2.120 1.00 80.44 83 LEU A N 1
ATOM 645 C CA . LEU A 1 83 ? -10.623 -9.889 -2.868 1.00 80.44 83 LEU A CA 1
ATOM 646 C C . LEU A 1 83 ? -11.524 -9.183 -3.868 1.00 80.44 83 LEU A C 1
ATOM 648 O O . LEU A 1 83 ? -11.278 -8.009 -4.125 1.00 80.44 83 LEU A O 1
ATOM 652 N N . ARG A 1 84 ? -12.590 -9.810 -4.380 1.00 78.69 84 ARG A N 1
ATOM 653 C CA . ARG A 1 84 ? -13.620 -9.098 -5.163 1.00 78.69 84 ARG A CA 1
ATOM 654 C C . ARG A 1 84 ? -14.193 -7.907 -4.389 1.00 78.69 84 ARG A C 1
ATOM 656 O O . ARG A 1 84 ? -14.226 -6.804 -4.917 1.00 78.69 84 ARG A O 1
ATOM 663 N N . GLY A 1 85 ? -14.494 -8.085 -3.100 1.00 65.12 85 GLY A N 1
ATOM 664 C CA . GLY A 1 85 ? -14.964 -6.991 -2.237 1.00 65.12 85 GLY A CA 1
ATOM 665 C C . GLY A 1 85 ? -13.941 -5.866 -2.005 1.00 65.12 85 GLY A C 1
ATOM 666 O O . GLY A 1 85 ? -14.332 -4.752 -1.674 1.00 65.12 85 GLY A O 1
ATOM 667 N N . PHE A 1 86 ? -12.649 -6.139 -2.213 1.00 62.91 86 PHE A N 1
ATOM 668 C CA . PHE A 1 86 ? -11.539 -5.188 -2.080 1.00 62.91 86 PHE A CA 1
ATOM 669 C C . PHE A 1 86 ? -10.957 -4.735 -3.429 1.00 62.91 86 PHE A C 1
ATOM 671 O O . PHE A 1 86 ? -9.888 -4.143 -3.442 1.00 62.91 86 PHE A O 1
ATOM 678 N N . THR A 1 87 ? -11.541 -5.075 -4.580 1.00 55.22 87 THR A N 1
ATOM 679 C CA . THR A 1 87 ? -10.936 -4.731 -5.887 1.00 55.22 87 THR A CA 1
ATOM 680 C C . THR A 1 87 ? -11.910 -4.156 -6.911 1.00 55.22 87 THR A C 1
ATOM 682 O O . THR A 1 87 ? -11.462 -3.794 -7.997 1.00 55.22 87 THR A O 1
ATOM 685 N N . ASP A 1 88 ? -13.192 -4.002 -6.568 1.00 48.59 88 ASP A N 1
ATOM 686 C CA . ASP A 1 88 ? -14.230 -3.395 -7.421 1.00 48.59 88 ASP A CA 1
ATOM 687 C C . ASP A 1 88 ? -14.193 -1.843 -7.428 1.00 48.59 88 ASP A C 1
ATOM 689 O O . ASP A 1 88 ? -15.231 -1.180 -7.375 1.00 48.59 88 ASP A O 1
ATOM 693 N N . TRP A 1 89 ? -12.995 -1.254 -7.516 1.00 52.06 89 TRP A N 1
ATOM 694 C CA . TRP A 1 89 ? -12.773 0.174 -7.798 1.00 52.06 89 TRP A CA 1
ATOM 695 C C . TRP A 1 89 ? -12.048 0.404 -9.126 1.00 52.06 89 TRP A C 1
ATOM 697 O O . TRP A 1 89 ? -11.108 -0.360 -9.454 1.00 52.06 89 TRP A O 1
#

pLDDT: mean 90.03, std 9.37, range [48.59, 98.25]

Organism: NCBI:txid392421

Secondary structure (DSSP, 8-state):
-TTTTTTTT------HHHHHHHHHHHHHHHHHHHHHHHHT-GGG-PPPHHHHHHHHHHHHHHHHHHTTT--HHHHHHHHHHHHHTTT--

Radius of gyration: 16.33 Å; chains: 1; bounding box: 33×45×30 Å

Sequence (89 aa):
DAKQVLGMDQFEGRTWTGWNHHVSVVLMTYSFLMTERAAQGAAARLPPFSQVARIAIHEMAVRTVEEQGVDRQTAERVAEAMLRGFTDW

Foldseek 3Di:
DLPQQLPLVVDPDDDPVSNVVSSVVSVVVVVVVVVVVVVVDPVVPDDPVVVVSVVVQLVVQLVVVVVVVDDSVVSNVVSVVVCVVVPPD